Protein AF-A0AAD4JXE1-F1 (afdb_monomer_lite)

Foldseek 3Di:
DDPDPPPPDDPDPVCLVQVDDPPDPRDPDDDPPPPPPVVNVVVVSVVVVVVVCVCCCVPVVVVVPPPPPDPDPDDDDDPDDDDDDDDPDD

InterPro domains:
  IPR040676 Domain of unknown function DUF5641 [PF18701] (40-89)

Structure (mmCIF, N/CA/C/O backbone):
data_AF-A0AAD4JXE1-F1
#
_entry.id   AF-A0AAD4JXE1-F1
#
loop_
_atom_site.group_PDB
_atom_site.id
_atom_site.type_symbol
_atom_site.label_atom_id
_atom_site.label_alt_id
_atom_site.label_comp_id
_atom_site.label_asym_id
_atom_site.label_entity_id
_atom_site.label_seq_id
_atom_site.pdbx_PDB_ins_code
_atom_site.Cartn_x
_atom_site.Cartn_y
_atom_site.Cartn_z
_atom_site.occupancy
_atom_site.B_iso_or_equiv
_atom_site.auth_seq_id
_atom_site.auth_comp_id
_atom_site.auth_asym_id
_atom_site.auth_atom_id
_atom_site.pdbx_PDB_model_num
ATOM 1 N N . VAL A 1 1 ? -6.226 -5.727 -13.652 1.00 53.47 1 VAL A N 1
ATOM 2 C CA . VAL A 1 1 ? -7.029 -5.067 -12.602 1.00 53.47 1 VAL A CA 1
ATOM 3 C C . VAL A 1 1 ? -8.164 -4.335 -13.283 1.00 53.47 1 VAL A C 1
ATOM 5 O O . VAL A 1 1 ? -7.904 -3.396 -14.034 1.00 53.47 1 VAL A O 1
ATOM 8 N N . SER A 1 2 ? -9.381 -4.841 -13.115 1.00 57.34 2 SER A N 1
ATOM 9 C CA . SER A 1 2 ? -10.587 -4.208 -13.640 1.00 57.34 2 SER A CA 1
ATOM 10 C C . SER A 1 2 ? -10.979 -3.021 -12.754 1.00 57.34 2 SER A C 1
ATOM 12 O O . SER A 1 2 ? -10.685 -3.016 -11.563 1.00 57.34 2 SER A O 1
ATOM 14 N N . GLN A 1 3 ? -11.631 -2.006 -13.321 1.00 61.50 3 GLN A N 1
ATOM 15 C CA . GLN A 1 3 ? -12.285 -0.940 -12.542 1.00 61.50 3 GLN A CA 1
ATOM 16 C C . GLN A 1 3 ? -13.723 -1.322 -12.144 1.00 61.50 3 GLN A C 1
ATOM 18 O O . GLN A 1 3 ? -14.489 -0.472 -11.697 1.00 61.50 3 GLN A O 1
ATOM 23 N N . ASP A 1 4 ? -14.104 -2.583 -12.355 1.00 71.44 4 ASP A N 1
ATOM 24 C CA . ASP A 1 4 ? -15.442 -3.083 -12.073 1.00 71.44 4 ASP A CA 1
ATOM 25 C C . ASP A 1 4 ? -15.654 -3.253 -10.554 1.00 71.44 4 ASP A C 1
ATOM 27 O O . ASP A 1 4 ? -14.917 -4.005 -9.915 1.00 71.44 4 ASP A O 1
ATOM 31 N N . PRO A 1 5 ? -16.658 -2.592 -9.951 1.00 64.31 5 PRO A N 1
ATOM 32 C CA . PRO A 1 5 ? -16.975 -2.720 -8.528 1.00 64.31 5 PRO A CA 1
ATOM 33 C C . PRO A 1 5 ? -17.473 -4.114 -8.101 1.00 64.31 5 PRO A C 1
ATOM 35 O O . PRO A 1 5 ? -17.556 -4.373 -6.901 1.00 64.31 5 PRO A O 1
ATOM 38 N N . ASN A 1 6 ? -17.807 -5.009 -9.038 1.00 70.88 6 ASN A N 1
ATOM 39 C CA . ASN A 1 6 ? -18.116 -6.415 -8.746 1.00 70.88 6 ASN A CA 1
ATOM 40 C C . ASN A 1 6 ? -16.886 -7.331 -8.759 1.00 70.88 6 ASN A C 1
ATOM 42 O O . ASN A 1 6 ? -17.017 -8.527 -8.472 1.00 70.88 6 ASN A O 1
ATOM 46 N N . ASP A 1 7 ? -15.708 -6.802 -9.087 1.00 69.75 7 ASP A N 1
ATOM 47 C CA . ASP A 1 7 ? -14.477 -7.575 -9.052 1.00 69.75 7 ASP A CA 1
ATOM 48 C C . ASP A 1 7 ? -14.105 -7.876 -7.591 1.00 69.75 7 ASP A C 1
ATOM 50 O O . ASP A 1 7 ? -13.834 -6.986 -6.783 1.00 69.75 7 ASP A O 1
ATOM 54 N N . ARG A 1 8 ? -14.167 -9.159 -7.218 1.00 61.31 8 ARG A N 1
ATOM 55 C CA . ARG A 1 8 ? -13.899 -9.633 -5.846 1.00 61.31 8 ARG A CA 1
ATOM 56 C C . ARG A 1 8 ? -12.406 -9.754 -5.550 1.00 61.31 8 ARG A C 1
ATOM 58 O O . ARG A 1 8 ? -12.031 -10.142 -4.442 1.00 61.31 8 ARG A O 1
ATOM 65 N N . GLU A 1 9 ? -11.560 -9.460 -6.530 1.00 67.50 9 GLU A N 1
ATOM 66 C CA . GLU A 1 9 ? -10.116 -9.512 -6.392 1.00 67.50 9 GLU A CA 1
ATOM 67 C C . GLU A 1 9 ? -9.612 -8.282 -5.628 1.00 67.50 9 GLU A C 1
ATOM 69 O O . GLU A 1 9 ? -9.459 -7.180 -6.157 1.00 67.50 9 GLU A O 1
ATOM 74 N N . ALA A 1 10 ? -9.365 -8.469 -4.330 1.00 68.12 10 ALA A N 1
ATOM 75 C CA . ALA A 1 10 ? -8.721 -7.447 -3.524 1.00 68.12 10 ALA A CA 1
ATOM 76 C C . ALA A 1 10 ? -7.298 -7.201 -4.043 1.00 68.12 10 ALA A C 1
ATOM 78 O O . ALA A 1 10 ? -6.521 -8.140 -4.235 1.00 68.12 10 ALA A O 1
ATOM 79 N N . LEU A 1 11 ? -6.929 -5.928 -4.201 1.00 64.44 11 LEU A N 1
ATOM 80 C CA . LEU A 1 11 ? -5.551 -5.532 -4.481 1.00 64.44 11 LEU A CA 1
ATOM 81 C C . LEU A 1 11 ? -4.664 -5.904 -3.290 1.00 64.44 11 LEU A C 1
ATOM 83 O O . LEU A 1 11 ? -4.544 -5.164 -2.314 1.00 64.44 11 LEU A O 1
ATOM 87 N N . THR A 1 12 ? -4.047 -7.077 -3.369 1.00 67.19 12 THR A N 1
ATOM 88 C CA . THR A 1 12 ? -3.044 -7.513 -2.400 1.00 67.19 12 THR A CA 1
ATOM 89 C C . THR A 1 12 ? -1.685 -6.896 -2.737 1.00 67.19 12 THR A C 1
ATOM 91 O O . THR A 1 12 ? -1.418 -6.587 -3.900 1.00 67.19 12 THR A O 1
ATOM 94 N N . PRO A 1 13 ? -0.780 -6.741 -1.755 1.00 60.78 13 PRO A N 1
ATOM 95 C CA . PRO A 1 13 ? 0.601 -6.335 -2.015 1.00 60.78 13 PRO A CA 1
ATOM 96 C C . PRO A 1 13 ? 1.275 -7.124 -3.157 1.00 60.78 13 PRO A C 1
ATOM 98 O O . PRO A 1 13 ? 2.020 -6.543 -3.945 1.00 60.78 13 PRO A O 1
ATOM 101 N N . ASP A 1 14 ? 0.948 -8.412 -3.312 1.00 62.34 14 ASP A N 1
ATOM 102 C CA . ASP A 1 14 ? 1.468 -9.278 -4.381 1.00 62.34 14 ASP A CA 1
ATOM 103 C C . ASP A 1 14 ? 1.131 -8.803 -5.794 1.00 62.34 14 ASP A C 1
ATOM 105 O O . ASP A 1 14 ? 1.983 -8.891 -6.685 1.00 62.34 14 ASP A O 1
ATOM 109 N N . HIS A 1 15 ? -0.044 -8.197 -5.989 1.00 69.81 15 HIS A N 1
ATOM 110 C CA . HIS A 1 15 ? -0.429 -7.614 -7.276 1.00 69.81 15 HIS A CA 1
ATOM 111 C C . HIS A 1 15 ? 0.560 -6.541 -7.740 1.00 69.81 15 HIS A C 1
ATOM 113 O O . HIS A 1 15 ? 0.811 -6.409 -8.937 1.00 69.81 15 HIS A O 1
ATOM 119 N N . PHE A 1 16 ? 1.179 -5.809 -6.812 1.00 64.62 16 PHE A N 1
ATOM 120 C CA . PHE A 1 16 ? 2.186 -4.794 -7.128 1.00 64.62 16 PHE A CA 1
ATOM 121 C C . PHE A 1 16 ? 3.595 -5.383 -7.291 1.00 64.62 16 PHE A C 1
ATOM 123 O O . PHE A 1 16 ? 4.434 -4.808 -7.990 1.00 64.62 16 PHE A O 1
ATOM 130 N N . PHE A 1 17 ? 3.877 -6.530 -6.667 1.00 61.69 17 PHE A N 1
ATOM 131 C CA . PHE A 1 17 ? 5.178 -7.192 -6.769 1.00 61.69 17 PHE A CA 1
ATOM 132 C C . PHE A 1 17 ? 5.357 -7.960 -8.078 1.00 61.69 17 PHE A C 1
ATOM 134 O O . PHE A 1 17 ? 6.430 -7.854 -8.693 1.00 61.69 17 PHE A O 1
ATOM 141 N N . VAL A 1 18 ? 4.321 -8.703 -8.475 1.00 63.97 18 VAL A N 1
ATOM 142 C CA . VAL A 1 18 ? 4.340 -9.683 -9.574 1.00 63.97 18 VAL A CA 1
ATOM 143 C C . VAL A 1 18 ? 3.482 -9.230 -10.765 1.00 63.97 18 VAL A C 1
ATOM 145 O O . VAL A 1 18 ? 3.673 -9.717 -11.875 1.00 63.97 18 VAL A O 1
ATOM 148 N N . GLY A 1 19 ? 2.591 -8.248 -10.580 1.00 62.28 19 GLY A N 1
ATOM 149 C CA . GLY A 1 19 ? 1.623 -7.828 -11.602 1.00 62.28 19 GLY A CA 1
ATOM 150 C C . GLY A 1 19 ? 0.315 -8.628 -11.573 1.00 62.28 19 GLY A C 1
ATOM 151 O O . GLY A 1 19 ? -0.496 -8.499 -12.486 1.00 62.28 19 GLY A O 1
ATOM 152 N N . GLY A 1 20 ? 0.114 -9.444 -10.535 1.00 66.81 20 GLY A N 1
ATOM 153 C CA . GLY A 1 20 ? -1.063 -10.282 -10.320 1.00 66.81 20 GLY A CA 1
ATOM 154 C C . GLY A 1 20 ? -0.971 -11.056 -8.997 1.00 66.81 20 GLY A C 1
ATOM 155 O O . GLY A 1 20 ? -0.013 -10.860 -8.243 1.00 66.81 20 GLY A O 1
ATOM 156 N N . PRO A 1 21 ? -1.940 -11.935 -8.704 1.00 63.62 21 PRO A N 1
ATOM 157 C CA . PRO A 1 21 ? -1.911 -12.812 -7.536 1.00 63.62 21 PRO A CA 1
ATOM 158 C C . PRO A 1 21 ? -0.645 -13.671 -7.489 1.00 63.62 21 PRO A C 1
ATOM 160 O O . PRO A 1 21 ? -0.149 -14.105 -8.523 1.00 63.62 21 PRO A O 1
ATOM 163 N N . LEU A 1 22 ? -0.162 -14.011 -6.293 1.00 59.72 22 LEU A N 1
ATOM 164 C CA . LEU A 1 22 ? 1.050 -14.830 -6.126 1.00 59.72 22 LEU A CA 1
ATOM 165 C C . LEU A 1 22 ? 0.894 -16.267 -6.666 1.00 59.72 22 LEU A C 1
ATOM 167 O O . LEU A 1 22 ? 1.880 -16.932 -6.963 1.00 59.72 22 LEU A O 1
ATOM 171 N N . VAL A 1 23 ? -0.352 -16.726 -6.831 1.00 62.88 23 VAL A N 1
ATOM 172 C CA . VAL A 1 23 ? -0.718 -18.022 -7.436 1.00 62.88 23 VAL A CA 1
ATOM 173 C C . VAL A 1 23 ? -0.868 -17.921 -8.965 1.00 62.88 23 VAL A C 1
ATOM 175 O O . VAL A 1 23 ? -1.087 -18.927 -9.638 1.00 62.88 23 VAL A O 1
ATOM 178 N N . ALA A 1 24 ? -0.769 -16.719 -9.542 1.00 60.84 24 ALA A N 1
ATOM 179 C CA . ALA A 1 24 ? -0.876 -16.546 -10.981 1.00 60.84 24 ALA A CA 1
ATOM 180 C C . ALA A 1 24 ? 0.311 -17.223 -11.689 1.00 60.84 24 ALA A C 1
ATOM 182 O O . ALA A 1 24 ? 1.445 -17.155 -11.201 1.00 60.84 24 ALA A O 1
ATOM 183 N N . PRO A 1 25 ? 0.083 -17.860 -12.852 1.00 57.97 25 PRO A N 1
ATOM 184 C CA . PRO A 1 25 ? 1.169 -18.364 -13.676 1.00 57.97 25 PRO A CA 1
ATOM 185 C C . PRO A 1 25 ? 2.166 -17.237 -13.953 1.00 57.97 25 PRO A C 1
ATOM 187 O O . PRO A 1 25 ? 1.763 -16.129 -14.312 1.00 57.97 25 PRO A O 1
ATOM 190 N N . SER A 1 26 ? 3.461 -17.524 -13.790 1.00 55.97 26 SER A N 1
ATOM 191 C CA . SER A 1 26 ? 4.539 -16.610 -14.175 1.00 55.97 26 SER A CA 1
ATOM 192 C C . SER A 1 26 ? 4.267 -16.109 -15.594 1.00 55.97 26 SER A C 1
ATOM 194 O O . SER A 1 26 ? 4.125 -16.911 -16.522 1.00 55.97 26 SER A O 1
ATOM 196 N N . ALA A 1 27 ? 4.116 -14.789 -15.746 1.00 56.16 27 ALA A N 1
ATOM 197 C CA . ALA A 1 27 ? 3.922 -14.178 -17.049 1.00 56.16 27 ALA A CA 1
ATOM 198 C C . ALA A 1 27 ? 5.108 -14.592 -17.923 1.00 56.16 27 ALA A C 1
ATOM 200 O O . ALA A 1 27 ? 6.255 -14.273 -17.599 1.00 56.16 27 ALA A O 1
ATOM 201 N N . ALA A 1 28 ? 4.823 -15.365 -18.977 1.00 54.06 28 ALA A N 1
ATOM 202 C CA . ALA A 1 28 ? 5.822 -15.881 -19.899 1.00 54.06 28 ALA A CA 1
ATOM 203 C C . ALA A 1 28 ? 6.785 -14.751 -20.270 1.00 54.06 28 ALA A C 1
ATOM 205 O O . ALA A 1 28 ? 6.343 -13.669 -20.666 1.00 54.06 28 ALA A O 1
ATOM 206 N N . GLY A 1 29 ? 8.081 -14.993 -20.050 1.00 51.00 29 GLY A N 1
ATOM 207 C CA . GLY A 1 29 ? 9.119 -13.979 -20.170 1.00 51.00 29 GLY A CA 1
ATOM 208 C C . GLY A 1 29 ? 8.945 -13.198 -21.462 1.00 51.00 29 GLY A C 1
ATOM 209 O O . GLY A 1 29 ? 8.909 -13.783 -22.544 1.00 51.00 29 GLY A O 1
ATOM 210 N N . THR A 1 30 ? 8.800 -11.878 -21.344 1.00 52.84 30 THR A N 1
ATOM 211 C CA . THR A 1 30 ? 8.872 -10.992 -22.504 1.00 52.84 30 THR A CA 1
ATOM 212 C C . THR A 1 30 ? 10.147 -11.349 -23.260 1.00 52.84 30 TH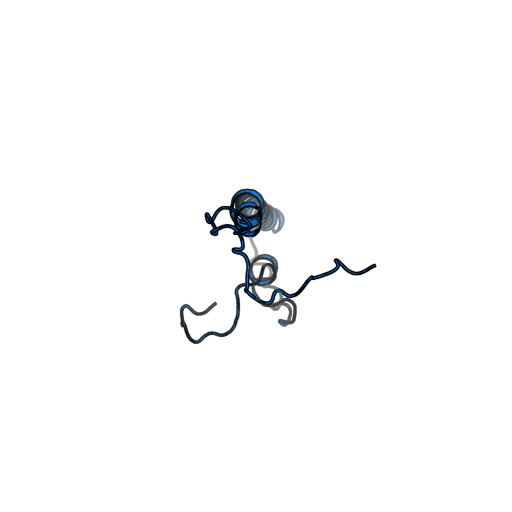R A C 1
ATOM 214 O O . THR A 1 30 ? 11.206 -11.313 -22.623 1.00 52.84 30 THR A O 1
ATOM 217 N N . PRO A 1 31 ? 10.077 -11.702 -24.559 1.00 52.66 31 PRO A N 1
ATOM 218 C CA . PRO A 1 31 ? 11.287 -11.888 -25.340 1.00 52.66 31 PRO A CA 1
ATOM 219 C C . PRO A 1 31 ? 12.093 -10.607 -25.181 1.00 52.66 31 PRO A C 1
ATOM 221 O O . PRO A 1 31 ? 11.514 -9.515 -25.238 1.00 52.66 31 PRO A O 1
ATOM 224 N N . ASP A 1 32 ? 13.380 -10.748 -24.861 1.00 53.16 32 ASP A N 1
ATOM 225 C CA . ASP A 1 32 ? 14.297 -9.626 -24.723 1.00 53.16 32 ASP A CA 1
ATOM 226 C C . ASP A 1 32 ? 14.075 -8.705 -25.922 1.00 53.16 32 ASP A C 1
ATOM 228 O O . ASP A 1 32 ? 14.432 -9.036 -27.048 1.00 53.16 32 ASP A O 1
ATOM 232 N N . GLN A 1 33 ? 13.395 -7.576 -25.697 1.00 54.84 33 GLN A N 1
ATOM 233 C CA . GLN A 1 33 ? 13.268 -6.543 -26.710 1.00 54.84 33 GLN A CA 1
ATOM 234 C C . GLN A 1 33 ? 14.679 -6.015 -26.931 1.00 54.84 33 GLN A C 1
ATOM 236 O O . GLN A 1 33 ? 15.184 -5.199 -26.149 1.00 54.84 33 GLN A O 1
ATOM 241 N N . GLU A 1 34 ? 15.302 -6.574 -27.959 1.00 53.50 34 GLU A N 1
ATOM 242 C CA . GLU A 1 34 ? 16.603 -6.260 -28.513 1.00 53.50 34 GLU A CA 1
ATOM 243 C C . GLU A 1 34 ? 16.789 -4.734 -28.511 1.00 53.50 34 GLU A C 1
ATOM 245 O O . GLU A 1 34 ? 16.164 -4.009 -29.279 1.00 53.50 34 GLU A O 1
ATOM 250 N N . GLY A 1 35 ? 17.591 -4.215 -27.576 1.00 57.06 35 GLY A N 1
ATOM 251 C CA . GLY A 1 35 ? 18.010 -2.806 -27.584 1.00 57.06 35 GLY A CA 1
ATOM 252 C C . GLY A 1 35 ? 17.868 -2.041 -26.268 1.00 57.06 35 GLY A C 1
ATOM 253 O O . GLY A 1 35 ? 18.617 -1.090 -26.036 1.00 57.06 35 GLY A O 1
ATOM 254 N N . LEU A 1 36 ? 17.001 -2.459 -25.344 1.00 58.53 36 LEU A N 1
ATOM 255 C CA . LEU A 1 36 ? 16.997 -1.893 -23.991 1.00 58.53 36 LEU A CA 1
ATOM 256 C C . LEU A 1 36 ? 17.846 -2.785 -23.097 1.00 58.53 36 LEU A C 1
ATOM 258 O O . LEU A 1 36 ? 17.384 -3.836 -22.668 1.00 58.53 36 LEU A O 1
ATOM 262 N N . SER A 1 37 ? 19.081 -2.345 -22.814 1.00 70.50 37 SER A N 1
ATOM 263 C CA . SER A 1 37 ? 19.952 -2.936 -21.789 1.00 70.50 37 SER A CA 1
ATOM 264 C C . SER A 1 37 ? 19.087 -3.382 -20.610 1.00 70.50 37 SER A C 1
ATOM 266 O O . SER A 1 37 ? 18.500 -2.537 -19.930 1.00 70.50 37 SER A O 1
ATOM 268 N N . CYS A 1 38 ? 18.970 -4.697 -20.403 1.00 70.94 38 CYS A N 1
ATOM 269 C CA . CYS A 1 38 ? 18.161 -5.302 -19.341 1.00 70.94 38 CYS A CA 1
ATOM 270 C C . CYS A 1 38 ? 18.417 -4.609 -17.989 1.00 70.94 38 CYS A C 1
ATOM 272 O O . CYS A 1 38 ? 17.503 -4.338 -17.215 1.00 70.94 38 CYS A O 1
ATOM 274 N N . LEU A 1 39 ? 19.654 -4.151 -17.792 1.00 77.12 39 LEU A N 1
ATOM 275 C CA . LEU A 1 39 ? 20.112 -3.376 -16.650 1.00 77.12 39 LEU A CA 1
ATOM 276 C C . LEU A 1 39 ? 19.447 -1.990 -16.508 1.00 77.12 39 LEU A C 1
ATOM 278 O O . LEU A 1 39 ? 19.113 -1.589 -15.395 1.00 77.12 39 LEU A O 1
ATOM 282 N N . LYS A 1 40 ? 19.207 -1.254 -17.602 1.00 77.38 40 LYS A N 1
ATOM 283 C CA . LYS A 1 40 ? 18.462 0.023 -17.578 1.00 77.38 40 LYS A CA 1
ATOM 284 C C . LYS A 1 40 ? 16.996 -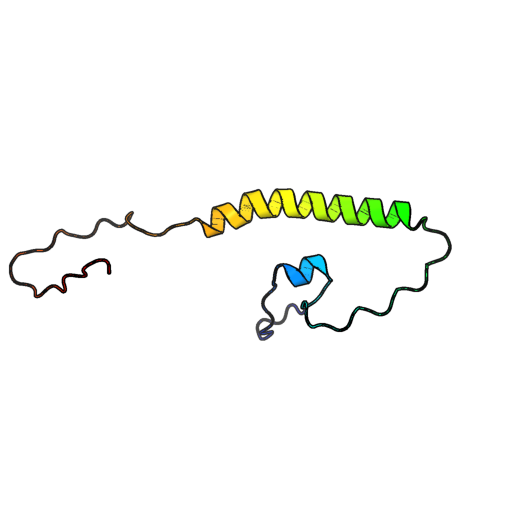0.193 -17.209 1.00 77.38 40 LYS A C 1
ATOM 286 O O . LYS A 1 40 ? 16.475 0.536 -16.367 1.00 77.38 40 LYS A O 1
ATOM 291 N N . ARG A 1 41 ? 16.349 -1.205 -17.800 1.00 80.19 41 ARG A N 1
ATOM 292 C CA . ARG A 1 41 ? 14.956 -1.561 -17.482 1.00 80.19 41 ARG A CA 1
ATOM 293 C C . ARG A 1 41 ? 14.833 -2.002 -16.024 1.00 80.19 41 ARG A C 1
ATOM 295 O O . ARG A 1 41 ? 13.975 -1.496 -15.308 1.00 80.19 41 ARG A O 1
ATOM 302 N N . TRP A 1 42 ? 15.741 -2.861 -15.568 1.00 80.62 42 TRP A N 1
ATOM 303 C CA . TRP A 1 42 ? 15.807 -3.298 -14.179 1.00 80.62 42 TRP A CA 1
ATOM 304 C C . TRP A 1 42 ? 15.999 -2.119 -13.221 1.00 80.62 42 TRP A C 1
ATOM 306 O O . 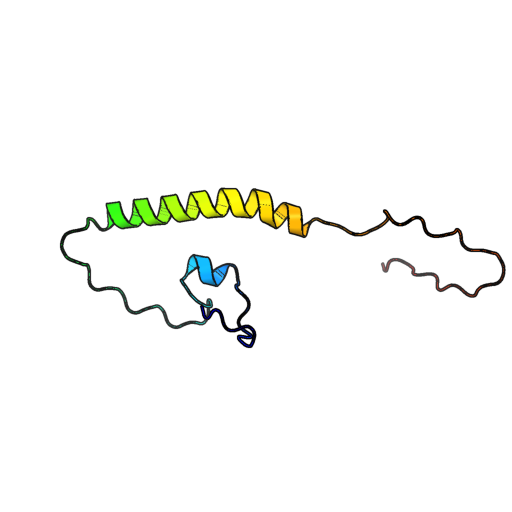TRP A 1 42 ? 15.244 -1.995 -12.264 1.00 80.62 42 TRP A O 1
ATOM 316 N N . ARG A 1 43 ? 16.931 -1.196 -13.504 1.00 80.69 43 ARG A N 1
ATOM 317 C CA . ARG A 1 43 ? 17.125 0.015 -12.686 1.00 80.69 43 ARG A CA 1
ATOM 318 C C . ARG A 1 43 ? 15.853 0.857 -12.601 1.00 80.69 43 ARG A C 1
ATOM 320 O O . ARG A 1 43 ? 15.480 1.251 -11.504 1.00 80.69 43 ARG A O 1
ATOM 327 N N . ALA A 1 44 ? 15.173 1.091 -13.724 1.00 83.75 44 ALA A N 1
ATOM 328 C CA . ALA A 1 44 ? 13.937 1.872 -13.748 1.00 83.75 44 ALA A CA 1
ATOM 329 C C . ALA A 1 44 ? 12.823 1.221 -12.908 1.00 83.75 44 ALA A C 1
ATOM 331 O O . ALA A 1 44 ? 12.213 1.885 -12.068 1.00 83.75 44 ALA A O 1
ATOM 332 N N . VAL A 1 45 ? 12.604 -0.087 -13.081 1.00 84.25 45 VAL A N 1
ATOM 333 C CA . VAL A 1 45 ? 11.602 -0.845 -12.314 1.00 84.25 45 VAL A CA 1
ATOM 334 C C . VAL A 1 45 ? 11.953 -0.867 -10.824 1.00 84.25 45 VAL A C 1
ATOM 336 O O . VAL A 1 45 ? 11.081 -0.638 -9.988 1.00 84.25 45 VAL A O 1
ATOM 339 N N . SER A 1 46 ? 13.222 -1.081 -10.477 1.00 80.81 46 SER A N 1
ATOM 340 C CA . SER A 1 46 ? 13.692 -1.083 -9.088 1.00 80.81 46 SER A CA 1
ATOM 341 C C . SER A 1 46 ? 13.527 0.283 -8.419 1.00 80.81 46 SER A C 1
ATOM 343 O O . SER A 1 46 ? 13.048 0.350 -7.288 1.00 80.81 46 SER A O 1
ATOM 345 N N . SER A 1 47 ? 13.851 1.379 -9.112 1.00 85.31 47 SER A N 1
ATOM 346 C CA . SER A 1 47 ? 13.641 2.736 -8.593 1.00 85.31 47 SER A CA 1
ATOM 347 C C . SER A 1 47 ? 12.161 3.038 -8.356 1.00 85.31 47 SER A C 1
ATOM 349 O O . SER A 1 47 ? 11.814 3.592 -7.313 1.00 85.31 47 SER A O 1
ATOM 351 N N . PHE A 1 48 ? 11.283 2.631 -9.277 1.00 87.12 48 PHE A N 1
ATOM 352 C CA . PHE A 1 48 ? 9.839 2.794 -9.109 1.00 87.12 48 PHE A CA 1
ATOM 353 C C . PHE A 1 48 ? 9.311 1.991 -7.914 1.00 87.12 48 PHE A C 1
ATOM 355 O O . PHE A 1 48 ? 8.607 2.540 -7.065 1.00 87.12 48 PHE A O 1
ATOM 362 N N . LYS A 1 49 ? 9.718 0.719 -7.794 1.00 83.75 49 LYS A N 1
ATOM 363 C CA . LYS A 1 49 ? 9.373 -0.131 -6.646 1.00 83.75 49 LYS A CA 1
ATOM 364 C C . LYS A 1 49 ? 9.834 0.501 -5.332 1.00 83.75 49 LYS A C 1
ATOM 366 O O . LYS A 1 49 ? 9.047 0.576 -4.394 1.00 83.75 49 LYS A O 1
ATOM 371 N N . GLN A 1 50 ? 11.066 1.007 -5.267 1.00 84.69 50 GLN A N 1
ATOM 372 C CA . GLN A 1 50 ? 11.589 1.647 -4.059 1.00 84.69 50 GLN A CA 1
ATOM 373 C C . GLN A 1 50 ? 10.759 2.872 -3.657 1.00 84.69 50 GLN A C 1
ATOM 375 O O . GLN A 1 50 ? 10.370 2.990 -2.497 1.00 84.69 50 GLN A O 1
ATOM 380 N N . ALA A 1 51 ? 10.459 3.770 -4.602 1.00 88.56 51 ALA A N 1
ATOM 381 C CA . ALA A 1 51 ? 9.659 4.964 -4.329 1.00 88.56 51 ALA A CA 1
ATOM 382 C C . ALA A 1 51 ? 8.244 4.609 -3.844 1.00 88.56 51 ALA A C 1
ATOM 384 O O . ALA A 1 51 ? 7.745 5.209 -2.890 1.00 88.56 51 ALA A O 1
ATOM 385 N N . PHE A 1 52 ? 7.630 3.596 -4.459 1.00 85.69 52 PHE A N 1
ATOM 386 C CA . PHE A 1 52 ? 6.339 3.072 -4.031 1.00 85.69 52 PHE A CA 1
ATOM 387 C C . PHE A 1 52 ? 6.390 2.549 -2.590 1.00 85.69 52 PHE A C 1
ATOM 389 O O . PHE A 1 52 ? 5.583 2.978 -1.771 1.00 85.69 52 PHE A O 1
ATOM 396 N N . TRP A 1 53 ? 7.362 1.697 -2.245 1.00 79.38 53 TRP A N 1
ATOM 397 C CA . TRP A 1 53 ? 7.467 1.117 -0.899 1.00 79.38 53 TRP A CA 1
ATOM 398 C C . TRP A 1 53 ? 7.757 2.144 0.185 1.00 79.38 53 TRP A C 1
ATOM 400 O O . TRP A 1 53 ? 7.190 2.045 1.269 1.00 79.38 53 TRP A O 1
ATOM 410 N N . GLN A 1 54 ? 8.588 3.146 -0.107 1.00 85.88 54 GLN A N 1
ATOM 411 C CA . GLN A 1 54 ? 8.840 4.262 0.810 1.00 85.88 54 GLN A CA 1
ATOM 412 C C . GLN A 1 54 ? 7.552 5.022 1.138 1.00 85.88 54 GLN A C 1
ATOM 414 O O . GLN A 1 54 ? 7.315 5.393 2.287 1.00 85.88 54 GLN A O 1
ATOM 419 N N . ARG A 1 55 ? 6.699 5.242 0.134 1.00 84.69 55 ARG A N 1
ATOM 420 C CA . ARG A 1 55 ? 5.428 5.937 0.327 1.00 84.69 55 ARG A CA 1
ATOM 421 C C . ARG A 1 55 ? 4.382 5.050 0.996 1.00 84.69 55 ARG A C 1
ATOM 423 O O . ARG A 1 55 ? 3.730 5.491 1.936 1.00 84.69 55 ARG A O 1
ATOM 430 N N . TRP A 1 56 ? 4.247 3.805 0.549 1.00 82.12 56 TRP A N 1
ATOM 431 C CA . TRP A 1 56 ? 3.291 2.847 1.096 1.00 82.12 56 TRP A CA 1
ATOM 432 C C . TRP A 1 56 ? 3.575 2.550 2.570 1.00 82.12 56 TRP A C 1
ATOM 434 O O . TRP A 1 56 ? 2.665 2.625 3.389 1.00 82.12 56 TRP A O 1
ATOM 444 N N . SER A 1 57 ? 4.830 2.292 2.948 1.00 80.06 57 SER A N 1
ATOM 445 C CA . SER A 1 57 ? 5.172 2.016 4.350 1.00 80.06 57 SER A CA 1
ATOM 446 C C . SER A 1 57 ? 4.902 3.220 5.249 1.00 80.06 57 SER A C 1
ATOM 448 O O . SER A 1 57 ? 4.435 3.059 6.371 1.00 80.06 57 SER A O 1
ATOM 450 N N . ARG A 1 58 ? 5.135 4.434 4.746 1.00 81.44 58 ARG A N 1
ATOM 451 C CA . ARG A 1 58 ? 4.871 5.662 5.491 1.00 81.44 58 ARG A CA 1
ATOM 452 C C . ARG A 1 58 ? 3.380 5.957 5.623 1.00 81.44 58 ARG A C 1
ATOM 454 O O . ARG A 1 58 ? 2.939 6.325 6.700 1.00 81.44 58 ARG A O 1
ATOM 461 N N . GLU A 1 59 ? 2.610 5.856 4.548 1.00 79.81 59 GLU A N 1
ATOM 462 C CA . GLU A 1 59 ? 1.216 6.322 4.535 1.00 79.81 59 GLU A CA 1
ATOM 463 C C . GLU A 1 59 ? 0.238 5.213 4.931 1.00 79.81 59 GLU A C 1
ATOM 465 O O . GLU A 1 59 ? -0.661 5.425 5.743 1.00 79.81 59 GLU A O 1
ATOM 470 N N . TYR A 1 60 ? 0.425 4.009 4.397 1.00 74.44 60 TYR A N 1
ATOM 471 C CA . TYR A 1 60 ? -0.529 2.919 4.557 1.00 74.44 60 TYR A CA 1
ATOM 472 C C . TYR A 1 60 ? -0.367 2.192 5.894 1.00 74.44 60 TYR A C 1
ATOM 474 O O . TYR A 1 60 ? -1.357 1.961 6.581 1.00 74.44 60 TYR A O 1
ATOM 482 N N . VAL A 1 61 ? 0.864 1.871 6.315 1.00 71.94 61 VAL A N 1
ATOM 483 C CA . VAL A 1 61 ? 1.090 1.161 7.592 1.00 71.94 61 VAL A CA 1
ATOM 484 C C . VAL A 1 61 ? 0.659 2.016 8.784 1.00 71.94 61 VAL A C 1
ATOM 486 O O . VAL A 1 61 ? 0.042 1.493 9.710 1.00 71.94 61 VAL A O 1
ATOM 489 N N . LEU A 1 62 ? 0.905 3.330 8.741 1.00 69.56 62 LEU A N 1
ATOM 490 C CA . LEU A 1 62 ? 0.389 4.254 9.757 1.00 69.56 62 LEU A CA 1
ATOM 491 C C . LEU A 1 62 ? -1.148 4.300 9.755 1.00 69.56 62 LEU A C 1
ATOM 493 O O . LEU A 1 62 ? -1.755 4.310 10.822 1.00 69.56 62 LEU A O 1
ATOM 497 N N . GLY A 1 63 ? -1.787 4.239 8.582 1.00 68.94 63 GLY A N 1
ATOM 498 C CA . GLY A 1 63 ? -3.246 4.136 8.464 1.00 68.94 63 GLY A CA 1
ATOM 499 C C . GLY A 1 63 ? -3.821 2.814 8.992 1.00 68.94 63 GLY A C 1
ATOM 500 O O . GL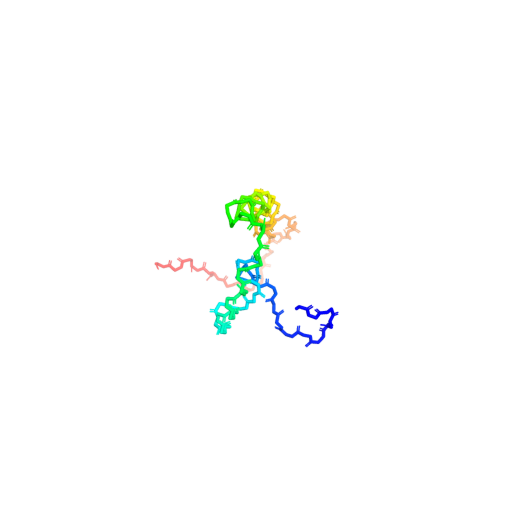Y A 1 63 ? -4.898 2.799 9.587 1.00 68.94 63 GLY A O 1
ATOM 501 N N . LEU A 1 64 ? -3.092 1.702 8.865 1.00 67.69 64 LEU A N 1
ATOM 502 C CA . LEU A 1 64 ? -3.485 0.418 9.462 1.00 67.69 64 LEU A CA 1
ATOM 503 C C . LEU A 1 64 ? -3.370 0.415 10.994 1.00 67.69 64 LEU A C 1
ATOM 505 O O . LEU A 1 64 ? -4.025 -0.385 11.660 1.00 67.69 64 LEU A O 1
ATOM 509 N N . GLN A 1 65 ? -2.555 1.307 11.562 1.00 63.94 65 GLN A N 1
ATOM 510 C CA . GLN A 1 65 ? -2.412 1.475 13.008 1.00 63.94 65 GLN A CA 1
ATOM 511 C C . GLN A 1 65 ? -3.468 2.395 13.628 1.00 63.94 65 GLN A C 1
ATOM 513 O O . GLN A 1 65 ? -3.413 2.629 14.838 1.00 63.94 65 GLN A O 1
ATOM 518 N N . THR A 1 66 ? -4.452 2.877 12.859 1.00 60.56 66 THR A N 1
ATO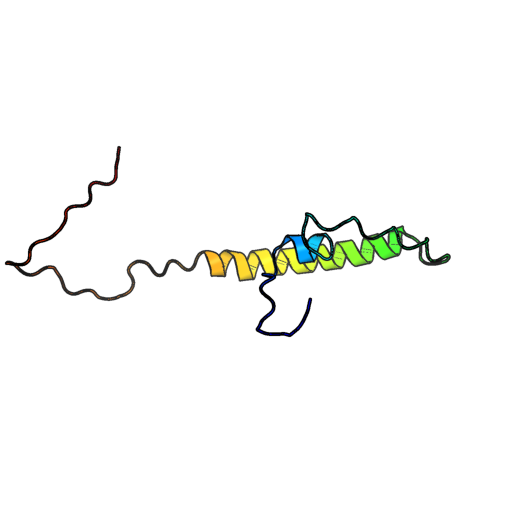M 519 C CA . THR A 1 66 ? -5.571 3.652 13.408 1.00 60.56 66 THR A CA 1
ATOM 520 C C . THR A 1 66 ? -6.406 2.763 14.333 1.00 60.56 66 THR A C 1
ATOM 522 O O . THR A 1 66 ? -7.365 2.107 13.929 1.00 60.56 66 THR A O 1
ATOM 525 N N . ARG A 1 67 ? -6.028 2.698 15.611 1.00 60.06 67 ARG A N 1
ATOM 526 C CA . ARG A 1 67 ? -6.834 2.057 16.643 1.00 60.06 67 ARG A CA 1
ATOM 527 C C . ARG A 1 67 ? -7.962 3.016 16.994 1.00 60.06 67 ARG A C 1
ATOM 529 O O . ARG A 1 67 ? -7.772 3.932 17.782 1.00 60.06 67 ARG A O 1
ATOM 536 N N . ALA A 1 68 ? -9.151 2.773 16.453 1.00 61.25 68 ALA A N 1
ATOM 537 C CA . ALA A 1 68 ? -10.389 3.297 17.023 1.00 61.25 68 ALA A CA 1
ATOM 538 C C . ALA A 1 68 ? -10.663 2.563 18.346 1.00 61.25 68 ALA A C 1
ATOM 540 O O . ALA A 1 68 ? -11.538 1.708 18.444 1.00 61.25 68 ALA A O 1
ATOM 541 N N . LYS A 1 69 ? -9.831 2.799 19.355 1.00 57.03 69 LYS A N 1
ATOM 542 C CA . LYS A 1 69 ? -10.014 2.226 20.680 1.00 57.03 69 LYS A CA 1
ATOM 543 C C . LYS A 1 69 ? -9.812 3.376 21.655 1.00 57.03 69 LYS A C 1
ATOM 545 O O . LYS A 1 69 ? -8.725 3.936 21.714 1.00 57.03 69 LYS A O 1
ATOM 550 N N . TRP A 1 70 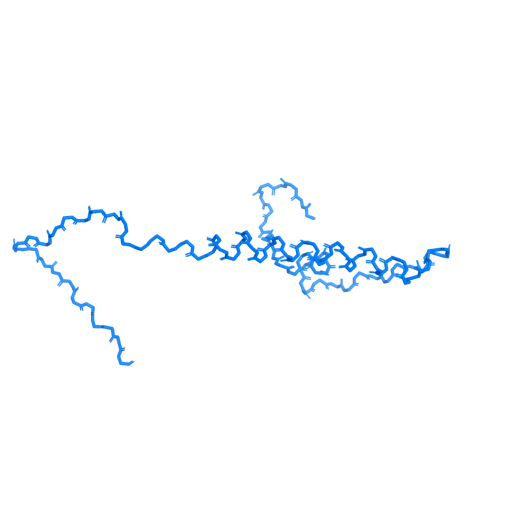? -10.883 3.698 22.378 1.00 59.25 70 TRP A N 1
ATOM 551 C CA . TRP A 1 70 ? -10.916 4.544 23.581 1.00 59.25 70 TRP A CA 1
ATOM 552 C C . TRP A 1 70 ? -11.149 6.056 23.451 1.00 59.25 70 TRP A C 1
ATOM 554 O O . TRP A 1 70 ? -11.192 6.700 24.489 1.00 59.25 70 TRP A O 1
ATOM 564 N N . ASP A 1 71 ? -11.382 6.629 22.265 1.00 56.81 71 ASP A N 1
ATOM 565 C CA . ASP A 1 71 ? -11.600 8.092 22.157 1.00 56.81 71 ASP A CA 1
ATOM 566 C C . ASP A 1 71 ? -13.082 8.523 22.137 1.00 56.81 71 ASP A C 1
ATOM 568 O O . ASP A 1 71 ? -13.420 9.681 21.908 1.00 56.81 71 ASP A O 1
ATOM 572 N N . GLN A 1 72 ? -14.008 7.588 22.370 1.00 70.06 72 GLN A N 1
ATOM 573 C CA . GLN A 1 72 ? -15.419 7.921 22.569 1.00 70.06 72 GLN A CA 1
ATOM 574 C C . GLN A 1 72 ? -15.710 8.005 24.064 1.00 70.06 72 GLN A C 1
ATOM 576 O O . GLN A 1 72 ? -15.529 7.023 24.785 1.00 70.06 72 GLN A O 1
ATOM 581 N N . LEU A 1 73 ? -16.193 9.168 24.511 1.00 71.12 73 LEU A N 1
ATOM 582 C CA . LEU A 1 73 ? -16.670 9.382 25.874 1.00 71.12 73 LEU A CA 1
ATOM 583 C C . LEU A 1 73 ? -17.871 8.457 26.134 1.00 71.12 73 LEU A C 1
ATOM 585 O O . LEU A 1 73 ? -19.004 8.764 25.766 1.00 71.12 73 LEU A O 1
ATOM 589 N N . GLN A 1 74 ? -17.612 7.297 26.727 1.00 74.62 74 GLN A N 1
ATOM 590 C CA . GLN A 1 74 ? -18.644 6.373 27.183 1.00 74.62 74 GLN A CA 1
ATOM 591 C C . GLN A 1 74 ? -19.079 6.794 28.595 1.00 74.62 74 GLN A C 1
ATOM 593 O O . GLN A 1 74 ? -18.222 7.115 29.424 1.00 74.62 74 GLN A O 1
ATOM 598 N N . PRO A 1 75 ? -20.387 6.823 28.898 1.00 78.12 75 PRO A N 1
ATOM 599 C CA . PRO A 1 75 ? -20.847 7.073 30.256 1.00 78.12 75 PRO A CA 1
ATOM 600 C C . PRO A 1 75 ? -20.329 5.979 31.199 1.00 78.12 75 PRO A C 1
ATOM 602 O O . PRO A 1 75 ? -20.265 4.805 30.830 1.00 78.12 75 PRO A O 1
ATOM 605 N N . ASN A 1 76 ? -19.984 6.363 32.430 1.00 80.75 76 ASN A N 1
ATOM 606 C CA . ASN A 1 76 ? -19.626 5.401 33.470 1.00 80.75 76 ASN A CA 1
ATOM 607 C C . ASN A 1 76 ? -20.779 4.418 33.718 1.00 80.75 76 ASN A C 1
ATOM 609 O O . ASN A 1 76 ? -21.956 4.773 33.616 1.00 80.75 76 ASN A O 1
ATOM 613 N N . VAL A 1 77 ? -20.430 3.182 34.081 1.00 81.44 77 VAL A N 1
ATOM 614 C CA . VAL A 1 77 ? -21.409 2.158 34.459 1.00 81.44 77 VAL A CA 1
ATOM 615 C C . VAL A 1 77 ? -22.186 2.645 35.686 1.00 81.44 77 VAL A C 1
ATOM 617 O O . VAL A 1 77 ? -21.601 2.948 36.724 1.00 81.44 77 VAL A O 1
ATOM 620 N N . ASN A 1 78 ? -23.509 2.738 35.555 1.00 84.38 78 ASN A N 1
ATOM 621 C CA . ASN A 1 78 ? -24.409 3.055 36.663 1.00 84.38 78 ASN A CA 1
ATOM 622 C C . ASN A 1 78 ? -24.683 1.800 37.505 1.00 84.38 78 ASN A C 1
ATOM 624 O O . ASN A 1 78 ? -24.481 0.689 37.030 1.00 84.38 78 ASN A O 1
ATOM 628 N N . LEU A 1 79 ? -25.161 1.959 38.742 1.00 84.56 79 LEU A N 1
ATOM 629 C CA . LEU A 1 79 ? -25.585 0.831 39.585 1.00 84.56 79 LEU A CA 1
ATOM 630 C C . LEU A 1 79 ? -26.882 0.196 39.046 1.00 84.56 79 LEU A C 1
ATOM 632 O O . LEU A 1 79 ? -27.786 0.914 38.625 1.00 84.56 79 LEU A O 1
ATOM 636 N N . GLY A 1 80 ? -26.987 -1.141 39.086 1.00 85.50 80 GLY A N 1
ATOM 637 C CA . GLY A 1 80 ? -28.182 -1.897 38.661 1.00 85.50 80 GLY A CA 1
ATOM 638 C C . GLY A 1 80 ? -28.129 -2.709 37.346 1.00 85.50 80 GLY A C 1
ATOM 639 O O . GLY A 1 80 ? -28.886 -3.674 37.251 1.00 85.50 80 GLY A O 1
ATOM 640 N N . PRO A 1 81 ? -27.286 -2.413 36.340 1.00 82.81 81 PRO A N 1
ATOM 641 C CA . PRO A 1 81 ? -27.169 -3.230 35.140 1.00 82.81 81 PRO A CA 1
ATOM 642 C C . PRO A 1 81 ? -26.269 -4.453 35.368 1.00 82.81 81 PRO A C 1
ATOM 644 O O . PRO A 1 81 ? -25.252 -4.389 36.059 1.00 82.81 81 PRO A O 1
ATOM 647 N N . LEU A 1 82 ? -26.644 -5.571 34.744 1.00 84.31 82 LEU A N 1
ATOM 648 C CA . LEU A 1 82 ? -25.830 -6.783 34.677 1.00 84.31 82 LEU A CA 1
ATOM 649 C C . LEU A 1 82 ? -24.672 -6.561 33.698 1.00 84.31 82 LEU A C 1
ATOM 651 O O . LEU A 1 82 ? -24.896 -6.168 32.554 1.00 84.31 82 LEU A O 1
ATOM 655 N N . VAL A 1 83 ? -23.446 -6.836 34.138 1.00 84.62 83 VAL A N 1
ATOM 656 C CA . VAL A 1 83 ? -22.235 -6.715 33.316 1.00 84.62 83 VAL A CA 1
ATOM 657 C C . VAL A 1 83 ? -21.511 -8.052 33.227 1.00 84.62 83 VAL A C 1
ATOM 659 O O . VAL A 1 83 ? -21.563 -8.860 34.153 1.00 84.62 83 VAL A O 1
ATOM 662 N N . VAL A 1 84 ? -20.833 -8.281 32.102 1.00 83.50 84 VAL A N 1
ATOM 663 C CA . VAL A 1 84 ? -19.970 -9.449 31.898 1.00 83.50 84 VAL A CA 1
ATOM 664 C C . VAL A 1 84 ? -18.539 -9.037 32.216 1.00 83.50 84 VAL A C 1
ATOM 666 O O . VAL A 1 84 ? -18.010 -8.111 31.602 1.00 83.50 84 VAL A O 1
ATOM 669 N N . VAL A 1 85 ? -17.920 -9.717 33.178 1.00 82.56 85 VAL A N 1
ATOM 670 C CA . VAL A 1 85 ? -16.496 -9.552 33.476 1.00 82.56 85 VAL A CA 1
ATOM 671 C C . VAL A 1 85 ? -15.723 -10.422 32.494 1.00 82.56 85 VAL A C 1
ATOM 673 O O . VAL A 1 85 ? -15.833 -11.645 32.526 1.00 82.56 85 VAL A O 1
ATOM 676 N N . ALA A 1 86 ? -14.987 -9.783 31.590 1.00 81.81 86 ALA A N 1
ATOM 677 C CA . ALA A 1 86 ? -14.004 -10.468 30.768 1.00 81.81 86 ALA A CA 1
ATOM 678 C C . ALA A 1 86 ? -12.699 -10.546 31.565 1.00 81.81 86 ALA A C 1
ATOM 680 O O . ALA A 1 86 ? -12.089 -9.518 31.854 1.00 81.81 86 ALA A O 1
ATOM 681 N N . GLU A 1 87 ? -12.296 -11.753 31.943 1.00 79.81 87 GLU A N 1
ATOM 682 C CA . GLU A 1 87 ? -10.916 -12.009 32.342 1.00 79.81 87 GLU A CA 1
ATOM 683 C C . GLU A 1 87 ? -10.090 -12.100 31.057 1.00 79.81 87 GLU A C 1
ATOM 685 O O . GLU A 1 87 ? -10.437 -12.855 30.145 1.00 79.81 87 GLU A O 1
ATOM 690 N N . ASP A 1 88 ? -9.029 -11.300 30.945 1.00 70.00 88 ASP A N 1
ATOM 691 C CA . ASP A 1 88 ? -8.045 -11.528 29.891 1.00 70.00 88 ASP A CA 1
ATOM 692 C C . ASP A 1 88 ? -7.386 -12.880 30.197 1.00 70.00 88 ASP A C 1
ATOM 694 O O . ASP A 1 88 ? -6.749 -13.049 31.237 1.00 70.00 88 ASP A O 1
ATOM 698 N N . ASN A 1 89 ? -7.650 -13.856 29.324 1.00 59.06 89 ASN A N 1
ATOM 699 C CA . ASN A 1 89 ? -7.222 -15.248 29.448 1.00 59.06 89 ASN A CA 1
ATOM 700 C C . ASN A 1 89 ? -5.747 -15.378 29.866 1.00 59.06 89 ASN A C 1
ATOM 702 O O . ASN A 1 89 ? -4.899 -14.603 29.421 1.00 59.06 89 ASN A O 1
ATOM 706 N N . GLN A 1 90 ? -5.470 -16.410 30.673 1.00 47.06 90 GLN A N 1
ATOM 707 C CA . GLN A 1 90 ? -4.122 -16.910 30.968 1.00 47.06 90 GLN A CA 1
ATOM 708 C C . GLN A 1 90 ? -3.265 -17.132 29.716 1.00 47.06 90 GLN A C 1
ATOM 710 O O . GLN A 1 90 ? -3.826 -17.562 28.680 1.00 47.06 90 GLN A O 1
#

pLDDT: mean 70.07, std 11.16, range [47.06, 88.56]

Radius of gyration: 24.09 Å; chains: 1; bounding box: 48×28×68 Å

Organism: NCBI:txid30044

Sequence (90 aa):
VSQDPNDREALTPDHFFVGGPLVAPSAAGTPDQEGLSCLKRWRAVSSFKQAFWQRWSREYVLGLQTRAKWDQLQPNVNLGPLVVVAEDNQ

Secondary structure (DSSP, 8-state):
----TT------HHHHHHSS-TTSPP--PPP--TTS-HHHHHHHHHHHHHHHHHHHHHHHHHHHT----S-S-PPPPPSS----------